Protein AF-A0A2H0Q393-F1 (afdb_monomer_lite)

pLDDT: mean 89.41, std 15.05, range [47.22, 98.75]

Secondary structure (DSSP, 8-state):
----TTTTTTEEEEETTEEEEEEEEE-SS-TTSEEEEEEEE-TT--EEEEEEESSHHHHHHHHHHHHTTSEEEEGGG-----TT----

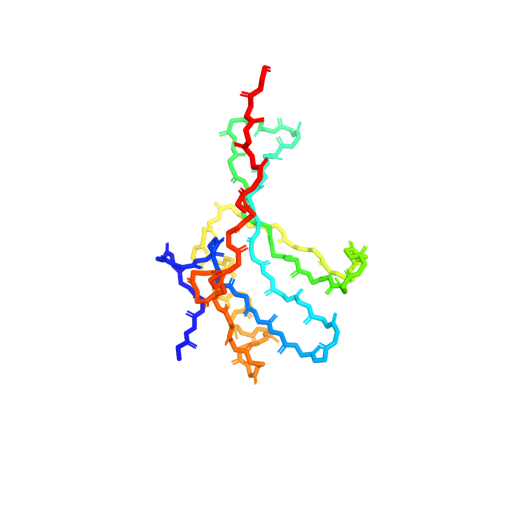Structure (mmCIF, N/CA/C/O backbone):
data_AF-A0A2H0Q393-F1
#
_entry.id   AF-A0A2H0Q393-F1
#
loop_
_atom_site.group_PDB
_atom_site.id
_atom_site.type_symbol
_atom_site.label_atom_id
_atom_site.label_alt_id
_atom_site.label_comp_id
_atom_site.label_asym_id
_atom_site.label_entity_id
_atom_site.label_seq_id
_atom_site.pdbx_PDB_ins_code
_atom_site.Cartn_x
_atom_site.Cartn_y
_atom_site.Cartn_z
_atom_site.occupancy
_atom_site.B_iso_or_equiv
_atom_site.auth_seq_id
_atom_site.auth_comp_id
_atom_site.auth_asym_id
_atom_site.auth_atom_id
_atom_site.pdbx_PDB_model_num
ATOM 1 N N . MET A 1 1 ? -14.314 -5.229 1.427 1.00 77.81 1 MET A N 1
ATOM 2 C CA . MET A 1 1 ? -13.660 -4.416 0.379 1.00 77.81 1 MET A CA 1
ATOM 3 C C . MET A 1 1 ? -12.175 -4.388 0.707 1.00 77.81 1 MET A C 1
ATOM 5 O O . MET A 1 1 ? -11.858 -4.411 1.888 1.00 77.81 1 MET A O 1
ATOM 9 N N . THR A 1 2 ? -11.288 -4.446 -0.283 1.00 95.19 2 THR A N 1
ATOM 10 C CA . THR A 1 2 ? -9.825 -4.492 -0.087 1.00 95.19 2 THR A CA 1
ATOM 11 C C . THR A 1 2 ? -9.148 -3.470 -0.992 1.00 95.19 2 THR A C 1
ATOM 13 O O . THR A 1 2 ? -9.793 -2.904 -1.881 1.00 95.19 2 THR A O 1
ATOM 16 N N . ILE A 1 3 ? -7.854 -3.237 -0.784 1.00 97.44 3 ILE A N 1
ATOM 17 C CA . ILE A 1 3 ? -7.065 -2.408 -1.692 1.00 97.44 3 ILE A CA 1
ATOM 18 C C . ILE A 1 3 ? -6.826 -3.183 -2.997 1.00 97.44 3 ILE A C 1
ATOM 20 O O . ILE A 1 3 ? -6.517 -4.375 -2.985 1.00 97.44 3 ILE A O 1
ATOM 24 N N . SER A 1 4 ? -7.010 -2.520 -4.133 1.00 97.38 4 SER A N 1
ATOM 25 C CA . SER A 1 4 ? -6.982 -3.095 -5.480 1.00 97.38 4 SER A CA 1
ATOM 26 C C . SER A 1 4 ? -6.395 -2.100 -6.489 1.00 97.38 4 SER A C 1
ATOM 28 O O . SER A 1 4 ? -6.307 -0.907 -6.184 1.00 97.38 4 SER A O 1
ATOM 30 N N . PRO A 1 5 ? -6.090 -2.526 -7.728 1.00 96.94 5 PRO A N 1
ATOM 31 C CA . PRO A 1 5 ? -5.615 -1.616 -8.769 1.00 96.94 5 PRO A CA 1
ATOM 32 C C . PRO A 1 5 ? -6.548 -0.440 -9.099 1.00 96.94 5 PRO A C 1
ATOM 34 O O . PRO A 1 5 ? -6.108 0.526 -9.713 1.00 96.94 5 PRO A O 1
ATOM 37 N N . LEU A 1 6 ? -7.819 -0.493 -8.688 1.00 95.81 6 LEU A N 1
ATOM 38 C CA . LEU A 1 6 ? -8.804 0.560 -8.948 1.00 95.81 6 LEU A CA 1
ATOM 39 C C . LEU A 1 6 ? -8.854 1.649 -7.867 1.00 95.81 6 LEU A C 1
ATOM 41 O O . LEU A 1 6 ? -9.395 2.717 -8.127 1.00 95.81 6 LEU A O 1
ATOM 45 N N . ASN A 1 7 ? -8.334 1.380 -6.666 1.00 95.44 7 ASN A N 1
ATOM 46 C CA . ASN A 1 7 ? -8.445 2.285 -5.516 1.00 95.44 7 ASN A CA 1
ATOM 47 C C . ASN A 1 7 ? -7.152 2.413 -4.695 1.00 95.44 7 ASN A C 1
ATOM 49 O O . ASN A 1 7 ? -7.152 3.068 -3.663 1.00 95.44 7 ASN A O 1
ATOM 53 N N . TRP A 1 8 ? -6.039 1.803 -5.106 1.00 95.94 8 TRP A N 1
ATOM 54 C CA . TRP A 1 8 ? -4.785 1.785 -4.337 1.00 95.94 8 TRP A CA 1
ATOM 55 C C . TRP A 1 8 ? -4.216 3.157 -3.969 1.00 95.94 8 TRP A C 1
ATOM 57 O O . TRP A 1 8 ? -3.521 3.272 -2.964 1.00 95.94 8 TRP A O 1
ATOM 67 N N . ASN A 1 9 ? -4.492 4.177 -4.778 1.00 94.81 9 ASN A N 1
ATOM 68 C CA . ASN A 1 9 ? -4.002 5.538 -4.592 1.00 94.81 9 ASN A CA 1
ATOM 69 C C . ASN A 1 9 ? -4.942 6.410 -3.743 1.00 94.81 9 ASN A C 1
ATOM 71 O O . ASN A 1 9 ? -4.579 7.537 -3.408 1.00 94.81 9 ASN A O 1
ATOM 75 N N . THR A 1 10 ? -6.133 5.916 -3.396 1.00 95.19 10 THR A N 1
ATOM 76 C CA . THR A 1 10 ? -7.106 6.626 -2.549 1.00 95.19 10 THR A CA 1
ATOM 77 C C . THR A 1 10 ? -7.469 5.846 -1.288 1.00 95.19 10 THR A C 1
ATOM 79 O O . THR A 1 10 ? -7.792 6.451 -0.267 1.00 95.19 10 THR A O 1
ATOM 82 N N . ALA A 1 11 ? -7.350 4.522 -1.317 1.00 96.38 11 ALA A N 1
ATOM 83 C CA . ALA A 1 11 ? -7.667 3.633 -0.217 1.00 96.38 11 ALA A CA 1
ATOM 84 C C . ALA A 1 11 ? -6.461 3.372 0.695 1.00 96.38 11 ALA A C 1
ATOM 86 O O . ALA A 1 11 ? -5.313 3.278 0.260 1.00 96.38 11 ALA A O 1
ATOM 87 N N . PHE A 1 12 ? -6.736 3.216 1.985 1.00 97.25 12 PHE A N 1
ATOM 88 C CA . PHE A 1 12 ? -5.738 2.909 3.000 1.00 97.25 12 PHE A CA 1
ATOM 89 C C . PHE A 1 12 ? -6.360 2.142 4.163 1.00 97.25 12 PHE A C 1
ATOM 91 O O . PHE A 1 12 ? -7.536 2.307 4.487 1.00 97.25 12 PHE A O 1
ATOM 98 N N . TYR A 1 13 ? -5.546 1.326 4.820 1.00 97.81 13 TYR A N 1
ATOM 99 C CA . TYR A 1 13 ? -5.910 0.682 6.074 1.00 97.81 13 TYR A CA 1
ATOM 100 C C . TYR A 1 13 ? -5.550 1.590 7.247 1.00 97.81 13 TYR A C 1
ATOM 102 O O . TYR A 1 13 ? -4.484 2.208 7.251 1.00 97.81 13 TYR A O 1
ATOM 110 N N . LYS A 1 14 ? -6.413 1.666 8.260 1.00 96.25 14 LYS A N 1
ATOM 111 C CA . LYS A 1 14 ? -6.160 2.436 9.481 1.00 96.25 14 LYS A CA 1
ATOM 112 C C . LYS A 1 14 ? -6.426 1.614 10.738 1.00 96.25 14 LYS A C 1
ATOM 114 O O . LYS A 1 14 ? -7.379 0.839 10.810 1.00 96.25 14 LYS A O 1
ATOM 119 N N . LEU A 1 15 ? -5.589 1.828 11.745 1.00 96.56 15 LEU A N 1
ATOM 120 C CA . LEU A 1 15 ? -5.783 1.306 13.093 1.00 96.56 15 LEU A CA 1
ATOM 121 C C . LEU A 1 15 ? -5.232 2.321 14.088 1.00 96.56 15 LEU A C 1
ATOM 123 O O . LEU A 1 15 ? -4.033 2.596 14.096 1.00 96.56 15 LEU A O 1
ATOM 127 N N . SER A 1 16 ? -6.095 2.855 14.955 1.00 94.94 16 SER A N 1
ATOM 128 C CA . SER A 1 16 ? -5.711 3.909 15.902 1.00 94.94 16 SER A CA 1
ATOM 129 C C . SER A 1 16 ? -5.096 5.116 15.163 1.00 94.94 16 SER A C 1
ATOM 131 O O . SER A 1 16 ? -5.745 5.716 14.308 1.00 94.94 16 SER A O 1
ATOM 133 N N . ASN A 1 17 ? -3.848 5.464 15.468 1.00 95.19 17 ASN A N 1
ATOM 134 C CA . ASN A 1 17 ? -3.070 6.536 14.857 1.00 95.19 17 ASN A CA 1
ATOM 135 C C . ASN A 1 17 ? -2.220 6.079 13.661 1.00 95.19 17 ASN A C 1
ATOM 137 O O . ASN A 1 17 ? -1.472 6.895 13.132 1.00 95.19 17 ASN A O 1
ATOM 141 N N . LEU A 1 18 ? -2.301 4.809 13.252 1.00 97.62 18 LEU A N 1
ATOM 142 C CA . LEU A 1 18 ? -1.512 4.255 12.156 1.00 97.62 18 LEU A CA 1
ATOM 143 C C . LEU A 1 18 ? -2.301 4.216 10.848 1.00 97.62 18 LEU A C 1
ATOM 145 O O . LEU A 1 18 ? -3.499 3.921 10.831 1.00 97.62 18 LEU A O 1
ATOM 149 N N . LYS A 1 19 ? -1.588 4.444 9.745 1.00 97.31 19 LYS A N 1
ATOM 150 C CA . LYS A 1 19 ? -2.097 4.402 8.377 1.00 97.31 19 LYS A CA 1
ATOM 151 C C . LYS A 1 19 ? -1.175 3.554 7.506 1.00 97.31 19 LYS A C 1
ATOM 153 O O . LYS A 1 19 ? 0.005 3.871 7.383 1.00 97.31 19 LYS A O 1
ATOM 158 N N . ALA A 1 20 ? -1.716 2.513 6.877 1.00 98.12 20 ALA A N 1
ATOM 159 C CA . ALA A 1 20 ? -1.023 1.722 5.868 1.00 98.12 20 ALA A CA 1
ATOM 160 C C . ALA A 1 20 ? -1.592 2.011 4.473 1.00 98.12 20 ALA A C 1
ATOM 162 O O . ALA A 1 20 ? -2.801 1.911 4.259 1.00 98.12 20 ALA A O 1
ATOM 163 N N . PHE A 1 21 ? -0.735 2.381 3.524 1.00 97.88 21 PHE A N 1
ATOM 164 C CA . PHE A 1 21 ? -1.146 2.815 2.184 1.00 97.88 21 PHE A CA 1
ATOM 165 C C . PHE A 1 21 ? -0.074 2.514 1.134 1.00 97.88 21 PHE A C 1
ATOM 167 O O . PHE A 1 21 ? 1.073 2.220 1.473 1.00 97.88 21 PHE A O 1
ATOM 174 N N . ILE A 1 22 ? -0.450 2.593 -0.144 1.00 98.19 22 ILE A N 1
ATOM 175 C CA . ILE A 1 22 ? 0.479 2.475 -1.272 1.00 98.19 22 ILE A CA 1
ATOM 176 C C . ILE A 1 22 ? 0.771 3.880 -1.811 1.00 98.19 22 ILE A C 1
ATOM 178 O O . ILE A 1 22 ? -0.144 4.664 -2.051 1.00 98.19 22 ILE A O 1
ATOM 182 N N . ALA A 1 23 ? 2.048 4.194 -2.001 1.00 96.62 23 ALA A N 1
ATOM 183 C CA . ALA A 1 23 ? 2.535 5.396 -2.664 1.00 96.62 23 ALA A CA 1
ATOM 184 C C . ALA A 1 23 ? 3.239 5.037 -3.978 1.00 96.62 23 ALA A C 1
ATOM 186 O O . ALA A 1 23 ? 3.629 3.889 -4.199 1.00 96.62 23 ALA A O 1
ATOM 187 N N . LEU A 1 24 ? 3.410 6.036 -4.839 1.00 95.62 24 LEU A N 1
ATOM 188 C CA . LEU A 1 24 ? 4.179 5.919 -6.072 1.00 95.62 24 LEU A CA 1
ATOM 189 C C . LEU A 1 24 ? 5.546 6.581 -5.885 1.00 95.62 24 LEU A C 1
ATOM 191 O O . LEU A 1 24 ? 5.630 7.670 -5.320 1.00 95.62 24 LEU A O 1
ATOM 195 N N . GLY A 1 25 ? 6.596 5.930 -6.371 1.00 93.38 25 GLY A N 1
ATOM 196 C CA . GLY A 1 25 ? 7.959 6.449 -6.376 1.00 93.38 25 GLY A CA 1
ATOM 197 C C . GLY A 1 25 ? 8.702 6.073 -7.654 1.00 93.38 25 GLY A C 1
ATOM 198 O O . GLY A 1 25 ? 8.135 5.462 -8.561 1.00 93.38 25 GLY A O 1
ATOM 199 N N . ALA A 1 26 ? 9.978 6.437 -7.710 1.00 91.19 26 ALA A N 1
ATOM 200 C CA . ALA A 1 26 ? 10.890 6.091 -8.794 1.00 91.19 26 ALA A CA 1
ATOM 201 C C . ALA A 1 26 ? 12.130 5.403 -8.219 1.00 91.19 26 ALA A C 1
ATOM 203 O O . ALA A 1 26 ? 12.556 5.729 -7.107 1.00 91.19 26 ALA A O 1
ATOM 204 N N . ASP A 1 27 ? 12.704 4.468 -8.973 1.00 88.88 27 ASP A N 1
ATOM 205 C 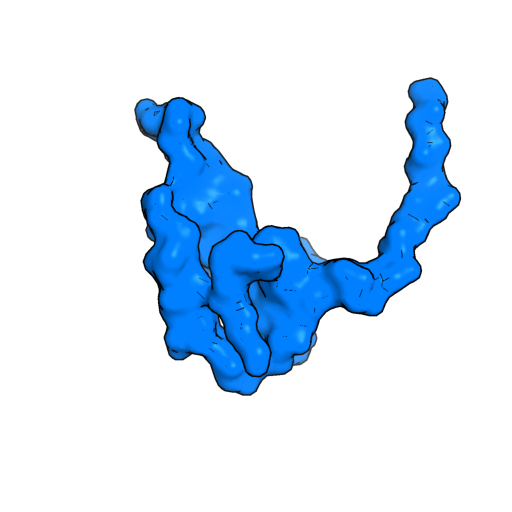CA . ASP A 1 27 ? 13.951 3.809 -8.587 1.00 88.88 27 ASP A CA 1
ATOM 206 C C . ASP A 1 27 ? 15.133 4.789 -8.771 1.00 88.88 27 ASP A C 1
ATOM 208 O O . ASP A 1 27 ? 15.313 5.347 -9.858 1.00 88.88 27 ASP A O 1
ATOM 212 N N . PRO A 1 28 ? 15.960 5.030 -7.736 1.00 86.62 28 PRO A N 1
ATOM 213 C CA . PRO A 1 28 ? 17.081 5.967 -7.824 1.00 86.62 28 PRO A CA 1
ATOM 214 C C . PRO A 1 28 ? 18.200 5.504 -8.772 1.00 86.62 28 PRO A C 1
ATOM 216 O O . PRO A 1 28 ? 19.012 6.321 -9.206 1.00 86.62 28 PRO A O 1
ATOM 219 N N . VAL A 1 29 ? 18.273 4.208 -9.076 1.00 90.62 29 VAL A N 1
ATOM 220 C CA . VAL A 1 29 ? 19.233 3.602 -10.006 1.00 90.62 29 VAL A CA 1
ATOM 221 C C . VAL A 1 29 ? 18.638 3.494 -11.410 1.00 90.62 29 VAL A C 1
ATOM 223 O O . VAL A 1 29 ? 19.364 3.647 -12.391 1.00 90.62 29 VAL A O 1
ATOM 226 N N . SER A 1 30 ? 17.327 3.260 -11.508 1.00 89.44 30 SER A N 1
ATOM 227 C CA . SER A 1 30 ? 16.595 3.112 -12.774 1.00 89.44 30 SER A CA 1
ATOM 228 C C . SER A 1 30 ? 15.423 4.101 -12.843 1.00 89.44 30 SER A C 1
ATOM 230 O O . SER A 1 30 ? 14.278 3.694 -12.678 1.00 89.44 30 SER A O 1
ATOM 232 N N . PRO A 1 31 ? 15.671 5.398 -13.097 1.00 83.56 31 PRO A N 1
ATOM 233 C CA . PRO A 1 31 ? 14.664 6.456 -12.946 1.00 83.56 31 PRO A CA 1
ATOM 234 C C . PRO A 1 31 ? 13.445 6.334 -13.875 1.00 83.56 31 PRO A C 1
ATOM 236 O O . PRO A 1 31 ? 12.413 6.945 -13.604 1.00 83.56 31 PRO A O 1
ATOM 239 N N . ASP A 1 32 ? 13.545 5.538 -14.942 1.00 88.25 32 ASP A N 1
ATOM 240 C CA . ASP A 1 32 ? 12.426 5.227 -15.838 1.00 88.25 32 ASP A CA 1
ATOM 241 C C . ASP A 1 32 ? 11.488 4.135 -15.273 1.00 88.25 32 ASP A C 1
ATOM 243 O O . ASP A 1 32 ? 10.403 3.905 -15.811 1.00 88.25 32 ASP A O 1
ATOM 247 N N . GLU A 1 33 ? 11.882 3.451 -14.192 1.00 90.19 33 GLU A N 1
ATOM 248 C CA . GLU A 1 33 ? 11.069 2.443 -13.516 1.00 90.19 33 GLU A CA 1
ATOM 249 C C . GLU A 1 33 ? 10.233 3.056 -12.384 1.00 90.19 33 GLU A C 1
ATOM 251 O O . GLU A 1 33 ? 10.734 3.716 -11.470 1.00 90.19 33 GLU A O 1
ATOM 256 N N . VAL A 1 34 ? 8.929 2.776 -12.426 1.00 93.00 34 VAL A N 1
ATOM 257 C CA . VAL A 1 34 ? 7.981 3.140 -11.370 1.00 93.00 34 VAL A CA 1
ATOM 258 C C . VAL A 1 34 ? 8.039 2.111 -10.244 1.00 93.00 34 VAL A C 1
ATOM 260 O O . VAL A 1 34 ? 7.982 0.904 -10.487 1.00 93.00 34 VAL A O 1
ATOM 263 N N . LEU A 1 35 ? 8.065 2.598 -9.005 1.00 96.50 35 LEU A N 1
ATOM 264 C CA . LEU A 1 35 ? 7.957 1.783 -7.800 1.00 96.50 35 LEU A CA 1
ATOM 265 C C . LEU A 1 35 ? 6.612 2.010 -7.107 1.00 96.50 35 LEU A C 1
ATOM 267 O O . LEU A 1 35 ? 6.154 3.142 -6.945 1.00 96.50 35 LEU A O 1
ATOM 271 N N . TYR A 1 36 ? 6.009 0.919 -6.645 1.00 97.75 36 TYR A N 1
ATOM 272 C CA . TYR A 1 36 ? 4.859 0.921 -5.749 1.00 97.75 36 TYR A CA 1
ATOM 273 C C . TYR A 1 36 ? 5.355 0.662 -4.335 1.00 97.75 36 TYR A C 1
ATOM 275 O O . TYR A 1 36 ? 5.894 -0.402 -4.036 1.00 97.75 36 TYR A O 1
ATOM 283 N N . ILE A 1 37 ? 5.187 1.645 -3.465 1.00 98.00 37 ILE A N 1
ATOM 284 C CA . ILE A 1 37 ? 5.789 1.656 -2.139 1.00 98.00 37 ILE A CA 1
ATOM 285 C C . ILE A 1 37 ? 4.684 1.472 -1.109 1.00 98.00 37 ILE A C 1
ATOM 287 O O . ILE A 1 37 ? 3.822 2.332 -0.953 1.00 98.00 37 ILE A O 1
ATOM 291 N N . VAL A 1 38 ? 4.697 0.350 -0.400 1.00 98.44 38 VAL A N 1
ATOM 292 C CA . VAL A 1 38 ? 3.792 0.101 0.720 1.00 98.44 38 VAL A CA 1
ATOM 293 C C . VAL A 1 38 ? 4.387 0.720 1.978 1.00 98.44 38 VAL A C 1
ATOM 295 O O . VAL A 1 38 ? 5.470 0.321 2.400 1.00 98.44 38 VAL A O 1
ATOM 298 N N . ASN A 1 39 ? 3.661 1.651 2.593 1.00 98.12 39 ASN A N 1
ATOM 299 C CA . ASN A 1 39 ? 4.101 2.402 3.767 1.00 98.12 39 ASN A CA 1
ATOM 300 C C . ASN A 1 39 ? 3.205 2.127 4.973 1.00 98.12 39 ASN A C 1
ATOM 302 O O . ASN A 1 39 ? 2.007 1.890 4.813 1.00 98.12 39 ASN A O 1
ATOM 306 N N . LEU A 1 40 ? 3.775 2.232 6.174 1.00 98.25 40 LEU A N 1
ATOM 307 C CA . LEU A 1 40 ? 3.053 2.393 7.435 1.00 98.25 40 LEU A CA 1
ATOM 308 C C . LEU A 1 40 ? 3.553 3.665 8.113 1.00 98.25 40 LEU A C 1
ATOM 310 O O . LEU A 1 40 ? 4.727 3.742 8.479 1.00 98.25 40 LEU A O 1
ATOM 314 N N . THR A 1 41 ? 2.663 4.626 8.329 1.00 98.25 41 THR A N 1
ATOM 315 C CA . THR A 1 41 ? 2.990 5.868 9.035 1.00 98.25 41 THR A CA 1
ATOM 316 C C . THR A 1 41 ? 2.061 6.098 10.216 1.00 98.25 41 THR A C 1
ATOM 318 O O . THR A 1 41 ? 0.976 5.516 10.278 1.00 98.25 41 THR A O 1
ATOM 321 N N . ASP A 1 42 ? 2.456 6.970 11.138 1.00 96.62 42 ASP A N 1
ATOM 322 C CA . ASP A 1 42 ? 1.512 7.592 12.068 1.00 96.62 42 ASP A CA 1
ATOM 323 C C . ASP A 1 42 ? 0.884 8.876 11.482 1.00 96.62 42 ASP A C 1
ATOM 325 O O . ASP A 1 42 ? 1.026 9.180 10.291 1.00 96.62 42 ASP A O 1
ATOM 329 N N . GLN A 1 43 ? 0.162 9.620 12.327 1.00 90.38 43 GLN A N 1
ATOM 330 C CA . GLN A 1 43 ? -0.462 10.905 11.996 1.00 90.38 43 GLN A CA 1
ATOM 331 C C . GLN A 1 43 ? 0.539 12.055 11.803 1.00 90.38 43 GLN A C 1
ATOM 333 O O . GLN A 1 43 ? 0.193 13.040 11.159 1.00 90.38 43 GLN A O 1
ATOM 338 N N . GLU A 1 44 ? 1.761 11.938 12.327 1.00 94.31 44 GLU A N 1
ATOM 339 C CA . GLU A 1 44 ? 2.845 12.910 12.126 1.00 94.31 44 GLU A CA 1
ATOM 340 C C . GLU A 1 44 ? 3.709 12.548 10.907 1.00 94.31 44 GLU A C 1
ATOM 342 O O . GLU A 1 44 ? 4.767 13.134 10.687 1.00 94.31 44 GLU A O 1
ATOM 347 N N . HIS A 1 45 ? 3.252 11.585 10.097 1.00 91.06 45 HIS A N 1
ATOM 348 C CA . HIS A 1 45 ? 3.960 11.045 8.938 1.00 91.06 45 HIS A CA 1
ATOM 349 C C . HIS A 1 45 ? 5.297 10.382 9.278 1.00 91.06 45 HIS A C 1
ATOM 351 O O . HIS A 1 45 ? 6.128 10.173 8.393 1.00 91.06 45 HIS A O 1
ATOM 357 N N . LYS A 1 46 ? 5.505 9.995 10.538 1.00 96.25 46 LYS A N 1
ATOM 358 C CA . LYS A 1 46 ? 6.658 9.185 10.901 1.00 96.25 46 LYS A CA 1
ATOM 359 C C . LYS A 1 46 ? 6.493 7.800 10.300 1.00 96.25 46 LYS A C 1
ATOM 361 O O . LYS A 1 46 ? 5.487 7.129 10.530 1.00 96.25 46 LYS A O 1
ATOM 366 N N . GLU A 1 47 ? 7.494 7.370 9.549 1.00 96.44 47 GLU A N 1
ATOM 367 C CA . GLU A 1 47 ? 7.506 6.063 8.911 1.00 96.44 47 GLU A CA 1
ATOM 368 C C . GLU A 1 47 ? 7.935 4.966 9.895 1.00 96.44 47 GLU A C 1
ATOM 370 O O . GLU A 1 47 ? 8.941 5.079 10.598 1.00 96.44 47 GLU A O 1
ATOM 375 N N . TYR A 1 48 ? 7.145 3.896 9.948 1.00 97.19 48 TYR A N 1
ATOM 376 C CA . TYR A 1 48 ? 7.400 2.702 10.759 1.00 97.19 48 TYR A CA 1
ATOM 377 C C . TYR A 1 48 ? 7.749 1.486 9.905 1.00 97.19 48 TYR A C 1
ATOM 379 O O . TYR A 1 48 ? 8.333 0.522 10.403 1.00 97.19 48 TYR A O 1
ATOM 387 N N . PHE A 1 49 ? 7.342 1.500 8.638 1.00 97.94 49 PHE A N 1
ATOM 388 C CA . PHE A 1 49 ? 7.593 0.431 7.691 1.00 97.94 49 PHE A CA 1
ATOM 389 C C . PHE A 1 49 ? 7.501 0.969 6.267 1.00 97.94 49 PHE A C 1
ATOM 391 O O . PHE A 1 49 ? 6.585 1.733 5.961 1.00 97.94 49 PHE A O 1
ATOM 398 N N . GLN A 1 50 ? 8.381 0.469 5.407 1.00 97.62 50 GLN A N 1
ATOM 399 C CA . GLN A 1 50 ? 8.367 0.714 3.975 1.00 97.62 50 GLN A CA 1
ATOM 400 C C . GLN A 1 50 ? 8.781 -0.563 3.240 1.00 97.62 50 GLN A C 1
ATOM 402 O O . GLN A 1 50 ? 9.701 -1.265 3.670 1.00 97.62 50 GLN A O 1
ATOM 407 N N . GLN A 1 51 ? 8.108 -0.874 2.133 1.00 97.81 51 GLN A N 1
ATOM 408 C CA . GLN A 1 51 ? 8.534 -1.924 1.212 1.00 97.81 51 GLN A CA 1
ATOM 409 C C . GLN A 1 51 ? 8.152 -1.599 -0.230 1.00 97.81 51 GLN A C 1
ATOM 411 O O . GLN A 1 51 ? 7.019 -1.221 -0.518 1.00 97.81 51 GLN A O 1
ATOM 416 N N . GLU A 1 52 ? 9.104 -1.793 -1.135 1.00 97.19 52 GLU A N 1
ATOM 417 C CA . GLU A 1 52 ? 8.978 -1.471 -2.554 1.00 97.19 52 GLU A CA 1
ATOM 418 C C . GLU A 1 52 ? 8.567 -2.694 -3.380 1.00 97.19 52 GLU A C 1
ATOM 420 O O . GLU A 1 52 ? 8.982 -3.827 -3.118 1.00 97.19 52 GLU A O 1
ATOM 425 N N . PHE A 1 53 ? 7.773 -2.448 -4.417 1.00 97.00 53 PHE A N 1
ATOM 426 C CA . PHE A 1 53 ? 7.324 -3.438 -5.385 1.00 97.00 53 PHE A CA 1
ATOM 427 C C . PHE A 1 53 ? 7.387 -2.847 -6.791 1.00 97.00 53 PHE A C 1
ATOM 429 O O . PHE A 1 53 ? 7.010 -1.698 -7.011 1.00 97.00 53 PHE A O 1
ATOM 436 N N . LYS A 1 54 ? 7.790 -3.660 -7.772 1.00 95.50 54 LYS A N 1
ATOM 437 C CA . LYS A 1 54 ? 7.766 -3.264 -9.192 1.00 95.50 54 LYS A CA 1
ATOM 438 C C . LYS A 1 54 ? 6.389 -3.434 -9.840 1.00 95.50 54 LYS A C 1
ATOM 440 O O . LYS A 1 54 ? 6.122 -2.862 -10.891 1.00 95.50 54 LYS A O 1
ATOM 445 N N . ALA A 1 55 ? 5.504 -4.219 -9.225 1.00 96.69 55 ALA A N 1
ATOM 446 C CA . ALA A 1 55 ? 4.165 -4.489 -9.733 1.00 96.69 55 ALA A CA 1
ATOM 447 C C . ALA A 1 55 ? 3.095 -4.104 -8.706 1.00 96.69 55 ALA A C 1
ATOM 449 O O . ALA A 1 55 ? 3.148 -4.527 -7.548 1.00 96.69 55 ALA A O 1
ATOM 450 N N . LEU A 1 56 ? 2.086 -3.360 -9.161 1.00 97.44 56 LEU A N 1
ATOM 451 C CA . LEU A 1 56 ? 0.968 -2.913 -8.331 1.00 97.44 56 LEU A CA 1
ATOM 452 C C . LEU A 1 56 ? 0.221 -4.085 -7.685 1.00 97.44 56 LEU A C 1
ATOM 454 O O . LEU A 1 56 ? -0.064 -4.050 -6.492 1.00 97.44 56 LEU A O 1
ATOM 458 N N . ASP A 1 57 ? -0.021 -5.159 -8.436 1.00 97.94 57 ASP A N 1
ATOM 459 C CA . ASP A 1 57 ? -0.726 -6.340 -7.928 1.00 97.94 57 ASP A CA 1
ATOM 460 C C . ASP A 1 57 ? 0.007 -6.995 -6.747 1.00 97.94 57 ASP A C 1
ATOM 462 O O . ASP A 1 57 ? -0.628 -7.497 -5.814 1.00 97.94 57 ASP A O 1
ATOM 466 N N . GLN A 1 58 ? 1.345 -6.953 -6.746 1.00 98.44 58 GLN A N 1
ATOM 467 C CA . GLN A 1 58 ? 2.155 -7.454 -5.635 1.00 98.44 58 GLN A CA 1
ATOM 468 C C . GLN A 1 58 ? 2.036 -6.546 -4.409 1.00 98.44 58 GLN A C 1
ATOM 470 O O . GLN A 1 58 ? 1.854 -7.056 -3.304 1.00 98.44 58 GLN A O 1
ATOM 475 N N . ALA A 1 59 ? 2.062 -5.224 -4.601 1.00 98.50 59 ALA A N 1
ATOM 476 C CA . ALA A 1 59 ? 1.853 -4.257 -3.525 1.00 98.50 59 ALA A CA 1
ATOM 477 C C . ALA A 1 59 ? 0.453 -4.399 -2.900 1.00 98.50 59 ALA A C 1
ATOM 479 O O . ALA A 1 59 ? 0.329 -4.483 -1.677 1.00 98.50 59 ALA A O 1
ATOM 480 N N . CYS A 1 60 ? -0.596 -4.507 -3.727 1.00 98.56 60 CYS A N 1
ATOM 481 C CA . CYS A 1 60 ? -1.968 -4.750 -3.277 1.00 98.56 60 CYS A CA 1
ATOM 482 C C . CYS A 1 60 ? -2.085 -6.076 -2.515 1.00 98.56 60 CYS A C 1
ATOM 484 O O . CYS A 1 60 ? -2.664 -6.124 -1.433 1.00 98.56 60 CYS A O 1
ATOM 486 N N . SER A 1 61 ? -1.503 -7.156 -3.042 1.00 98.56 61 SER A N 1
ATOM 487 C CA . SER A 1 61 ? -1.514 -8.457 -2.361 1.00 98.56 61 SER A CA 1
ATOM 488 C C . SER A 1 61 ? -0.818 -8.379 -1.003 1.00 98.56 61 SER A C 1
ATOM 490 O O . SER A 1 61 ? -1.343 -8.862 -0.002 1.00 98.56 61 SER A O 1
ATOM 492 N N . PHE A 1 62 ? 0.343 -7.728 -0.946 1.00 98.75 62 PHE A N 1
ATOM 493 C CA . PHE A 1 62 ? 1.114 -7.582 0.280 1.00 98.75 62 PHE A CA 1
ATOM 494 C C . PHE A 1 62 ? 0.367 -6.776 1.348 1.00 98.75 62 PHE A C 1
ATOM 496 O O . PHE A 1 62 ? 0.234 -7.242 2.481 1.00 98.75 62 PHE A O 1
ATOM 503 N N . ILE A 1 63 ? -0.148 -5.591 1.000 1.00 98.62 63 ILE A N 1
ATOM 504 C CA . ILE A 1 63 ? -0.816 -4.711 1.966 1.00 98.62 63 ILE A CA 1
ATOM 505 C C . ILE A 1 63 ? -2.105 -5.350 2.507 1.00 98.62 63 ILE A C 1
ATOM 507 O O . ILE A 1 63 ? -2.352 -5.295 3.712 1.00 98.62 63 ILE A O 1
ATOM 511 N N . ASN A 1 64 ? -2.872 -6.035 1.649 1.00 98.56 64 ASN A N 1
ATOM 512 C CA . ASN A 1 64 ? -4.084 -6.753 2.044 1.00 98.56 64 ASN A CA 1
ATOM 513 C C . ASN A 1 64 ? -3.767 -7.938 2.965 1.00 98.56 64 ASN A C 1
ATOM 515 O O . ASN A 1 64 ? -4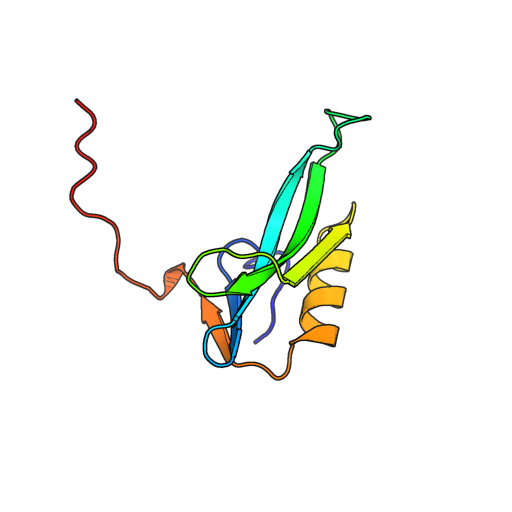.469 -8.155 3.945 1.00 98.56 64 ASN A O 1
ATOM 519 N N . ASN A 1 65 ? -2.698 -8.690 2.694 1.00 98.38 65 ASN A N 1
ATOM 520 C CA . ASN A 1 65 ? -2.300 -9.803 3.559 1.00 98.38 65 ASN A CA 1
ATOM 521 C C . ASN A 1 65 ? -1.803 -9.324 4.928 1.00 98.38 65 ASN A C 1
ATOM 523 O O . ASN A 1 65 ? -1.980 -10.017 5.925 1.00 98.38 65 ASN A O 1
ATOM 527 N N . ARG A 1 66 ? -1.152 -8.158 4.977 1.00 98.19 66 ARG A N 1
ATOM 528 C CA . ARG A 1 66 ? -0.504 -7.662 6.194 1.00 98.19 66 ARG A CA 1
ATOM 529 C C . ARG A 1 66 ? -1.434 -6.863 7.104 1.00 98.19 66 ARG A C 1
ATOM 531 O O . ARG A 1 66 ? -1.301 -6.962 8.319 1.00 98.19 66 ARG A O 1
ATOM 538 N N . TRP A 1 67 ? -2.353 -6.086 6.533 1.00 98.00 67 TRP A N 1
ATOM 539 C CA . TRP A 1 67 ? -3.251 -5.197 7.282 1.00 98.00 67 TRP A CA 1
ATOM 540 C C . TRP A 1 67 ? -4.717 -5.301 6.851 1.00 98.00 67 TRP A C 1
ATOM 542 O O . TRP A 1 67 ? -5.520 -4.458 7.227 1.00 98.00 67 TRP A O 1
ATOM 552 N N . GLY A 1 68 ? -5.105 -6.333 6.098 1.00 97.19 68 GLY A N 1
ATOM 553 C CA . GLY A 1 68 ? -6.475 -6.491 5.592 1.00 97.19 68 GLY A CA 1
ATOM 554 C C . GLY A 1 68 ? -7.560 -6.630 6.661 1.00 97.19 68 GLY A C 1
ATOM 555 O O . GLY A 1 68 ? -8.733 -6.439 6.353 1.00 97.19 68 GLY A O 1
ATOM 556 N N . GLU A 1 69 ? -7.177 -6.939 7.900 1.00 97.06 69 GLU A N 1
ATOM 557 C CA . GLU A 1 69 ? -8.078 -6.984 9.059 1.00 97.06 69 GLU A CA 1
ATOM 558 C C . GLU A 1 69 ? -8.375 -5.595 9.652 1.00 97.06 69 GLU A C 1
ATOM 560 O O . GLU A 1 69 ? -9.258 -5.461 10.497 1.00 97.06 69 GLU A O 1
ATOM 565 N N . TRP A 1 70 ? -7.634 -4.560 9.248 1.00 97.06 70 TRP A N 1
ATOM 566 C CA . TRP A 1 70 ? -7.822 -3.190 9.725 1.00 97.06 70 TRP A CA 1
ATOM 567 C C . TRP A 1 70 ? -9.007 -2.514 9.033 1.00 97.06 70 TRP A C 1
ATOM 569 O O . TRP A 1 70 ? -9.517 -2.976 8.010 1.00 97.06 70 TRP A O 1
ATOM 579 N N . GLU A 1 71 ? -9.437 -1.373 9.573 1.00 96.31 71 GLU A N 1
ATOM 580 C CA . GLU A 1 71 ? -10.491 -0.587 8.942 1.00 96.31 71 GLU A CA 1
ATOM 581 C C . GLU A 1 71 ? -9.984 -0.022 7.610 1.00 96.31 71 GLU A C 1
ATOM 583 O O . GLU A 1 71 ? -8.960 0.659 7.559 1.00 96.31 71 GLU A O 1
ATOM 588 N N . LEU A 1 72 ? -10.709 -0.297 6.526 1.00 96.31 72 LEU A N 1
ATOM 589 C CA . LEU A 1 72 ? -10.444 0.302 5.224 1.00 96.31 72 LEU A CA 1
ATOM 590 C C . LEU A 1 72 ? -11.114 1.679 5.151 1.00 96.31 72 LEU A C 1
ATOM 592 O O . LEU A 1 72 ? -12.280 1.831 5.506 1.00 96.31 72 LEU A O 1
ATOM 596 N N . SER A 1 73 ? -10.388 2.684 4.679 1.00 94.62 73 SER A N 1
ATOM 597 C CA . SER A 1 73 ? -10.907 4.028 4.410 1.00 94.62 73 SER A CA 1
ATOM 598 C C . SER A 1 73 ? -10.483 4.490 3.021 1.00 94.62 73 SER A C 1
ATOM 600 O O . SER A 1 73 ? -9.427 4.088 2.537 1.00 94.62 73 SER A O 1
ATOM 602 N N . ASP A 1 74 ? -11.298 5.339 2.397 1.00 90.25 74 ASP A N 1
ATOM 603 C CA . ASP A 1 74 ? -11.033 5.925 1.084 1.00 90.25 74 ASP A CA 1
ATOM 604 C C . ASP A 1 74 ? -10.983 7.456 1.194 1.00 90.25 74 ASP A C 1
ATOM 606 O O . ASP A 1 74 ? -11.838 8.082 1.825 1.00 90.25 74 ASP A O 1
ATOM 610 N N . LEU A 1 75 ? -9.964 8.072 0.593 1.00 84.44 75 LEU A N 1
ATOM 611 C CA . LEU A 1 75 ? -9.844 9.526 0.508 1.00 84.44 75 LEU A CA 1
ATOM 612 C C . LEU A 1 75 ? -10.988 10.152 -0.301 1.00 84.44 75 LEU A C 1
ATOM 614 O O . LEU A 1 75 ? -11.361 11.290 -0.017 1.00 84.44 75 LEU A O 1
ATOM 618 N N . ALA A 1 76 ? -11.573 9.428 -1.261 1.00 72.75 76 ALA A N 1
ATOM 619 C CA . ALA A 1 76 ? -12.723 9.901 -2.033 1.00 72.75 76 ALA A CA 1
ATOM 620 C C . ALA A 1 76 ? -13.964 10.152 -1.155 1.00 72.75 76 ALA A C 1
ATOM 622 O O . ALA A 1 76 ? -14.751 11.052 -1.448 1.00 72.75 76 ALA A O 1
ATOM 623 N N . ASP A 1 77 ? -14.099 9.415 -0.050 1.00 66.88 77 ASP A N 1
ATOM 624 C CA . ASP A 1 77 ? -15.212 9.557 0.894 1.00 66.88 77 ASP A CA 1
ATOM 625 C C . ASP A 1 77 ? -14.973 10.686 1.911 1.00 66.88 77 ASP A C 1
ATOM 627 O O . ASP A 1 77 ? -15.907 11.205 2.529 1.00 66.88 77 ASP A O 1
ATOM 631 N N . SER A 1 78 ? -13.718 11.118 2.076 1.00 59.03 78 SER A N 1
ATOM 632 C CA . SER A 1 78 ? -13.367 12.267 2.907 1.00 59.03 78 SER A CA 1
ATOM 633 C C . SER A 1 78 ? -13.605 13.569 2.138 1.00 59.03 78 SER A C 1
ATOM 635 O O . SER A 1 78 ? -12.690 14.161 1.576 1.00 59.03 78 SER A O 1
ATOM 637 N N . GLY A 1 79 ? -14.859 14.030 2.112 1.00 52.16 79 GLY A N 1
ATOM 638 C CA . GLY A 1 79 ? -15.330 15.251 1.435 1.00 52.16 79 GLY A CA 1
ATOM 639 C C . GLY A 1 79 ? -14.732 16.590 1.908 1.00 52.16 79 GLY A C 1
ATOM 640 O O . GLY A 1 79 ? -15.387 17.622 1.801 1.00 52.16 79 GLY A O 1
ATOM 641 N N . SER A 1 80 ? -13.505 16.615 2.425 1.00 47.22 80 SER A N 1
ATOM 642 C CA . SER A 1 80 ? -12.790 17.824 2.830 1.00 47.22 80 SER A CA 1
ATOM 643 C C . SER A 1 80 ? -11.773 18.228 1.761 1.00 47.22 80 SER A C 1
ATOM 645 O O . SER A 1 80 ? -10.563 18.227 1.987 1.00 47.22 80 SER A O 1
ATOM 647 N N . GLY A 1 81 ? -12.273 18.597 0.581 1.00 47.53 81 GLY A N 1
ATOM 648 C CA . GLY A 1 81 ? -11.488 19.369 -0.375 1.00 47.53 81 GLY A CA 1
ATOM 649 C C . GLY A 1 81 ? -11.122 20.719 0.245 1.00 47.53 81 GLY A C 1
ATOM 650 O O . GLY A 1 81 ? -11.995 21.453 0.707 1.00 47.53 81 GLY A O 1
ATOM 651 N N . CYS A 1 82 ? -9.830 21.038 0.279 1.00 52.72 82 CYS A N 1
ATOM 652 C CA . CYS A 1 82 ? -9.321 22.350 0.665 1.00 52.72 82 CYS A CA 1
ATOM 653 C C . CYS A 1 82 ? -9.895 23.419 -0.286 1.00 52.72 82 CYS A C 1
ATOM 655 O O . CYS A 1 82 ? -9.388 23.631 -1.385 1.00 52.72 82 CYS A O 1
ATOM 657 N N . GLY A 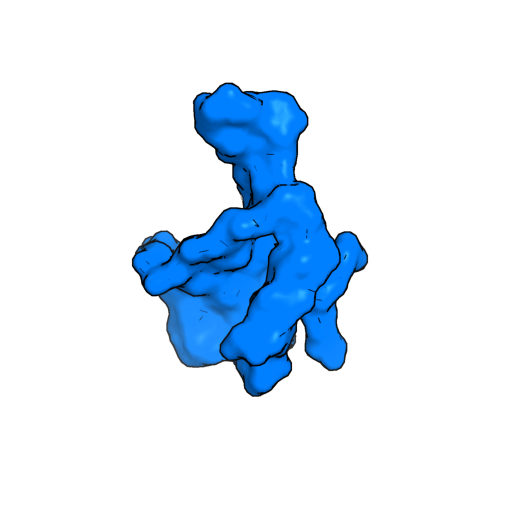1 83 ? -10.984 24.076 0.119 1.00 49.97 83 GLY A N 1
ATOM 658 C CA . GLY A 1 83 ? -11.696 25.093 -0.663 1.00 49.97 83 GLY A CA 1
ATOM 659 C C . GLY A 1 83 ? -10.970 26.435 -0.809 1.00 49.97 83 GLY A C 1
ATOM 660 O O . GLY A 1 83 ? -11.617 27.433 -1.110 1.00 49.97 83 GLY A O 1
ATOM 661 N N . THR A 1 84 ? -9.657 26.501 -0.569 1.00 53.88 84 THR A N 1
ATOM 662 C CA . THR A 1 84 ? -8.890 27.760 -0.578 1.00 53.88 84 THR A CA 1
ATOM 663 C C . THR A 1 84 ? -7.680 27.762 -1.510 1.00 53.88 84 THR A C 1
ATOM 665 O O . THR A 1 84 ? -6.923 28.730 -1.500 1.00 53.88 84 THR A O 1
ATOM 668 N N . CYS A 1 85 ? -7.506 26.758 -2.378 1.00 55.88 85 CYS A N 1
ATOM 669 C CA . CYS A 1 85 ? -6.502 26.813 -3.447 1.00 55.88 85 CYS A CA 1
ATOM 670 C C . CYS A 1 85 ? -6.929 27.774 -4.575 1.00 55.88 85 CYS A C 1
ATOM 672 O O . CYS A 1 85 ? -7.192 27.364 -5.702 1.00 55.88 85 CYS A O 1
ATOM 674 N N . ALA A 1 86 ? -6.979 29.071 -4.273 1.00 53.09 86 ALA A N 1
ATOM 675 C CA . ALA A 1 86 ? -6.801 30.106 -5.276 1.00 53.09 86 ALA A CA 1
ATOM 676 C C . ALA A 1 86 ? -5.295 30.201 -5.560 1.00 53.09 86 ALA A C 1
ATOM 678 O O . ALA A 1 86 ? -4.542 30.770 -4.771 1.00 53.09 86 ALA A O 1
ATOM 679 N N . ALA A 1 87 ? -4.843 29.580 -6.651 1.00 51.66 87 ALA A N 1
ATOM 680 C CA . ALA A 1 87 ? -3.525 29.877 -7.202 1.00 51.66 87 ALA A CA 1
ATOM 681 C C 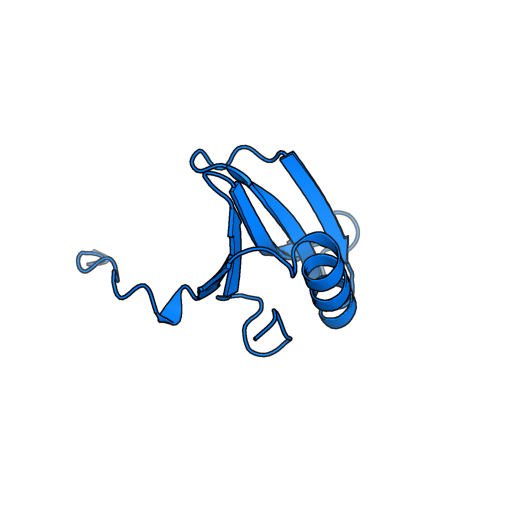. ALA A 1 87 ? -3.543 31.327 -7.713 1.00 51.66 87 ALA A C 1
ATOM 683 O O . ALA A 1 87 ? -4.469 31.706 -8.434 1.00 51.66 87 ALA A O 1
ATOM 684 N N . HIS A 1 88 ? -2.560 32.123 -7.299 1.00 51.66 88 HIS A N 1
ATOM 685 C CA . HIS A 1 88 ? -2.417 33.534 -7.650 1.00 51.66 88 HIS A CA 1
ATOM 686 C C . HIS A 1 88 ? -1.118 33.776 -8.413 1.00 51.66 88 HIS A C 1
ATOM 688 O O . HIS A 1 88 ? -0.167 32.987 -8.203 1.00 51.66 88 HIS A O 1
#

Radius of gyration: 1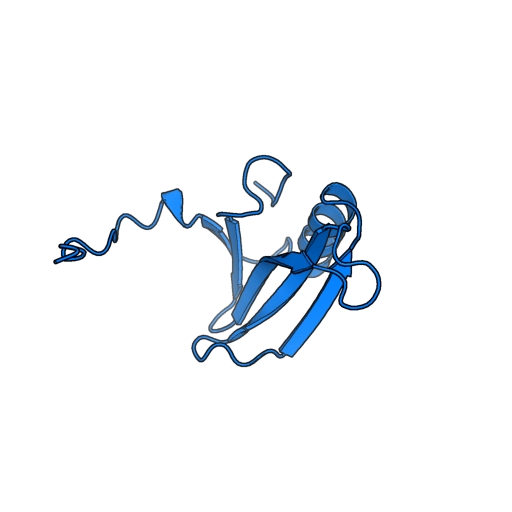4.26 Å; chains: 1; bounding box: 35×43×32 Å

Sequence (88 aa):
MTISPLNWNTAFYKLSNLKAFIALGADPVSPDEVLYIVNLTDQEHKEYFQQEFKALDQACSFINNRWGEWELSDLADSGSGCGTCAAH

Foldseek 3Di:
DFQDPVAQVFKWFDDDQKIWGWDWDADPVHRVQIWIKIFIAGPVRDTPDIDIDSDPVVSRVVRCVPRVVGDMDGNVVVPDDPPPPPDD